Protein AF-A0A3D4PVT7-F1 (afdb_monomer_lite)

Structure (mmCIF, N/CA/C/O backbone):
data_AF-A0A3D4PVT7-F1
#
_entry.id   AF-A0A3D4PVT7-F1
#
loop_
_atom_site.group_PDB
_atom_site.id
_atom_site.type_symbol
_atom_site.label_atom_id
_atom_site.label_alt_id
_atom_site.label_comp_id
_atom_site.label_asym_id
_atom_site.label_entity_id
_atom_site.label_seq_id
_atom_site.pdbx_PDB_ins_code
_atom_site.Cartn_x
_atom_site.Cartn_y
_atom_site.Cartn_z
_atom_site.occupancy
_atom_site.B_iso_or_equiv
_atom_site.auth_seq_id
_atom_site.auth_comp_id
_atom_site.auth_asym_id
_atom_site.auth_atom_id
_atom_site.pdbx_PDB_model_num
ATOM 1 N N . MET A 1 1 ? 23.061 1.555 -9.933 1.00 55.50 1 MET A N 1
ATOM 2 C CA . MET A 1 1 ? 21.774 1.132 -9.349 1.00 55.50 1 MET A CA 1
ATOM 3 C C . MET A 1 1 ? 21.153 0.178 -10.345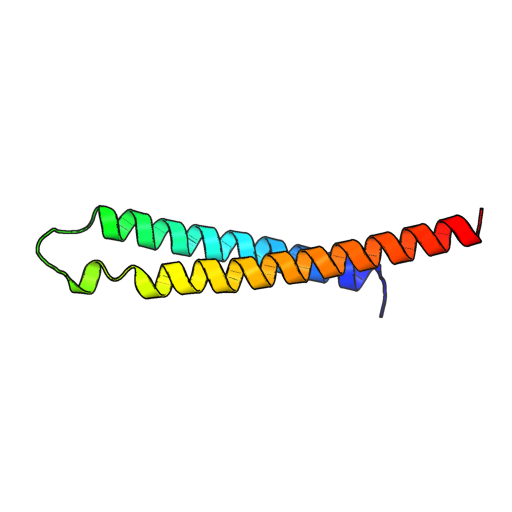 1.00 55.50 1 MET A C 1
ATOM 5 O O . MET A 1 1 ? 20.948 0.587 -11.478 1.00 55.50 1 MET A O 1
ATOM 9 N N . ASP A 1 2 ? 21.007 -1.092 -9.981 1.00 82.44 2 ASP A N 1
ATOM 10 C CA . ASP A 1 2 ? 20.470 -2.124 -10.873 1.00 82.44 2 ASP A CA 1
ATOM 11 C C . ASP A 1 2 ? 18.935 -2.102 -10.818 1.00 82.44 2 ASP A C 1
ATOM 13 O O . ASP A 1 2 ? 18.365 -1.984 -9.729 1.00 82.44 2 ASP A O 1
ATOM 17 N N . VAL A 1 3 ? 18.261 -2.204 -11.964 1.00 77.88 3 VAL A N 1
ATOM 18 C CA . VAL A 1 3 ? 16.792 -2.183 -12.040 1.00 77.88 3 VAL A CA 1
ATOM 19 C C . VAL A 1 3 ? 16.195 -3.345 -11.232 1.00 77.88 3 VAL A C 1
ATOM 21 O O . VAL A 1 3 ? 15.186 -3.179 -10.545 1.00 77.88 3 VAL A O 1
ATOM 24 N N . GLY A 1 4 ? 16.887 -4.490 -11.183 1.00 79.50 4 GLY A N 1
ATOM 25 C CA . GLY A 1 4 ? 16.496 -5.612 -10.325 1.00 79.50 4 GLY A CA 1
ATOM 26 C C . GLY A 1 4 ? 16.469 -5.252 -8.833 1.00 79.50 4 GLY A C 1
ATOM 27 O O . GLY A 1 4 ? 15.558 -5.650 -8.106 1.00 79.50 4 GLY A O 1
ATOM 28 N N . SER A 1 5 ? 17.414 -4.423 -8.376 1.00 84.69 5 SER A N 1
ATOM 29 C CA . SER A 1 5 ? 17.485 -3.996 -6.972 1.00 84.69 5 SER A CA 1
ATOM 30 C C . SER A 1 5 ? 16.342 -3.056 -6.570 1.00 84.69 5 SER A C 1
ATOM 32 O O . SER A 1 5 ? 15.837 -3.165 -5.453 1.00 84.69 5 SER A O 1
ATOM 34 N N . VAL A 1 6 ? 15.872 -2.184 -7.474 1.00 87.38 6 VAL A N 1
ATOM 35 C CA . VAL A 1 6 ? 14.757 -1.260 -7.187 1.00 87.38 6 VAL A CA 1
ATOM 36 C C . VAL A 1 6 ? 13.395 -1.949 -7.243 1.00 87.38 6 VAL A C 1
ATOM 38 O O . VAL A 1 6 ? 12.533 -1.628 -6.427 1.00 87.38 6 VAL A O 1
ATOM 41 N N . VAL A 1 7 ? 13.212 -2.941 -8.125 1.00 91.44 7 VAL A N 1
ATOM 42 C CA . VAL A 1 7 ? 12.003 -3.786 -8.142 1.00 91.44 7 VAL A CA 1
ATOM 43 C C . VAL A 1 7 ? 11.898 -4.577 -6.845 1.00 91.44 7 VAL A C 1
ATOM 45 O O . VAL A 1 7 ? 10.852 -4.561 -6.197 1.00 91.44 7 VAL A O 1
ATOM 48 N N . ASN A 1 8 ? 12.995 -5.211 -6.420 1.00 92.06 8 ASN A N 1
ATOM 49 C CA . ASN A 1 8 ? 13.030 -5.949 -5.163 1.00 92.06 8 ASN A CA 1
ATOM 50 C C . ASN A 1 8 ? 12.724 -5.036 -3.964 1.00 92.06 8 ASN A C 1
ATOM 52 O O . ASN A 1 8 ? 11.911 -5.379 -3.110 1.00 92.06 8 ASN A O 1
ATOM 56 N N . GLN A 1 9 ? 13.307 -3.834 -3.932 1.00 91.69 9 GLN A N 1
ATOM 57 C CA . GLN A 1 9 ? 13.044 -2.865 -2.867 1.00 91.69 9 GLN A CA 1
ATOM 58 C C . GLN A 1 9 ? 11.588 -2.372 -2.864 1.00 91.69 9 GLN A C 1
ATOM 60 O O . GLN A 1 9 ? 10.993 -2.213 -1.796 1.00 91.69 9 GLN A O 1
ATOM 65 N N . GLY A 1 10 ? 11.000 -2.155 -4.044 1.00 92.62 10 GLY A N 1
ATOM 66 C CA . GLY A 1 10 ? 9.584 -1.825 -4.189 1.00 92.62 10 GLY A CA 1
ATOM 67 C C . GLY A 1 10 ? 8.686 -2.949 -3.671 1.00 92.62 10 GLY A C 1
ATOM 68 O O . GLY A 1 10 ? 7.788 -2.703 -2.869 1.00 92.62 10 GLY A O 1
ATOM 69 N N . LEU A 1 11 ? 8.984 -4.200 -4.024 1.00 93.81 11 LEU A N 1
ATOM 70 C CA . LEU A 1 11 ? 8.228 -5.354 -3.542 1.00 93.81 11 LEU A CA 1
ATOM 71 C C . LEU A 1 11 ? 8.320 -5.514 -2.016 1.00 93.81 11 LEU A C 1
ATOM 73 O O . LEU A 1 11 ? 7.298 -5.720 -1.361 1.00 93.81 11 LEU A O 1
ATOM 77 N N . ILE A 1 12 ? 9.513 -5.352 -1.435 1.00 95.38 12 ILE A N 1
ATOM 78 C CA . ILE A 1 12 ? 9.714 -5.361 0.024 1.00 95.38 12 ILE A CA 1
ATOM 79 C C . ILE A 1 12 ? 8.884 -4.255 0.687 1.00 95.38 12 ILE A C 1
ATOM 81 O O . ILE A 1 12 ? 8.230 -4.496 1.705 1.00 95.38 12 ILE A O 1
ATOM 85 N N . GLY A 1 13 ? 8.876 -3.052 0.105 1.00 94.25 13 GLY A N 1
ATOM 86 C CA . GLY A 1 13 ? 8.054 -1.938 0.574 1.00 94.25 13 GLY A CA 1
ATOM 87 C C . GLY A 1 13 ? 6.567 -2.287 0.579 1.00 94.25 13 GLY A C 1
ATOM 88 O O . GLY A 1 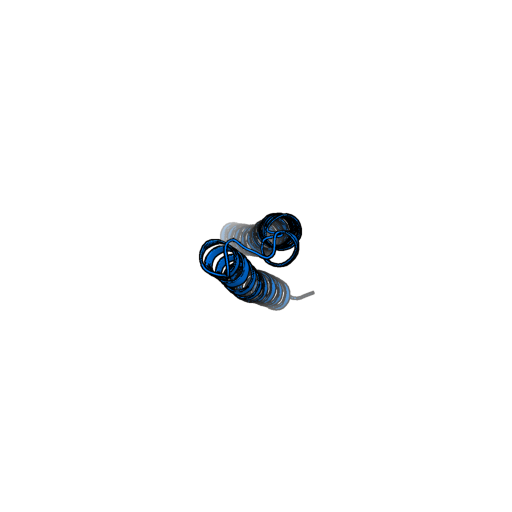13 ? 5.903 -2.123 1.599 1.00 94.25 13 GLY A O 1
ATOM 89 N N . MET A 1 14 ? 6.061 -2.869 -0.509 1.00 96.00 14 MET A N 1
ATOM 90 C CA . MET A 1 14 ? 4.669 -3.316 -0.616 1.00 96.00 14 MET A CA 1
ATOM 91 C C . MET A 1 14 ? 4.314 -4.398 0.415 1.00 96.00 14 MET A C 1
ATOM 93 O O . MET A 1 14 ? 3.271 -4.308 1.063 1.00 96.00 14 MET A O 1
ATOM 97 N N . GLN A 1 15 ? 5.175 -5.403 0.602 1.00 96.06 15 GLN A N 1
ATOM 98 C CA . GLN A 1 15 ? 4.956 -6.488 1.567 1.00 96.06 15 GLN A CA 1
ATOM 99 C C . GLN A 1 15 ? 4.936 -5.976 3.010 1.00 96.06 15 GLN A C 1
ATOM 101 O O . GLN A 1 15 ? 4.025 -6.296 3.779 1.00 96.06 15 GLN A O 1
ATOM 106 N N . LYS A 1 16 ? 5.908 -5.130 3.373 1.00 96.19 16 LYS A N 1
ATOM 107 C CA . LYS A 1 16 ? 5.945 -4.474 4.684 1.00 96.19 16 LYS A CA 1
ATOM 108 C C . LYS A 1 16 ? 4.697 -3.618 4.892 1.00 96.19 16 LYS A C 1
ATOM 110 O O . LYS A 1 16 ? 4.110 -3.634 5.974 1.00 96.19 16 LYS A O 1
ATOM 115 N N . SER A 1 17 ? 4.263 -2.928 3.839 1.00 95.25 17 SER A N 1
ATOM 116 C CA . SER A 1 17 ? 3.045 -2.136 3.859 1.00 95.25 17 SER A CA 1
ATOM 117 C C . SER A 1 17 ? 1.794 -2.940 4.133 1.00 95.25 17 SER A C 1
ATOM 119 O O . SER A 1 17 ? 1.021 -2.596 5.026 1.00 95.25 17 SER A O 1
ATOM 121 N N . GLN A 1 18 ? 1.630 -4.054 3.437 1.00 96.31 18 GLN A N 1
ATOM 122 C CA . GLN A 1 18 ? 0.509 -4.950 3.662 1.00 96.31 18 GLN A CA 1
ATOM 123 C C . GLN A 1 18 ? 0.491 -5.490 5.101 1.00 96.31 18 GLN A C 1
ATOM 125 O O . GLN A 1 18 ? -0.552 -5.452 5.748 1.00 96.31 18 GLN A O 1
ATOM 130 N N . SER A 1 19 ? 1.637 -5.928 5.630 1.00 97.19 19 SER A N 1
ATOM 131 C CA . SER A 1 19 ? 1.726 -6.468 6.994 1.00 97.19 19 SER A CA 1
ATOM 132 C C . SER A 1 19 ? 1.310 -5.444 8.062 1.00 97.19 19 SER A C 1
ATOM 134 O O . SER A 1 19 ? 0.454 -5.730 8.901 1.00 97.19 19 SER A O 1
ATOM 136 N N . SER A 1 20 ? 1.827 -4.212 7.995 1.00 95.62 20 SER A N 1
ATOM 137 C CA . SER A 1 20 ? 1.452 -3.159 8.953 1.00 95.62 20 SER A CA 1
ATOM 138 C C . SER A 1 20 ? -0.004 -2.698 8.799 1.00 95.62 20 SER A C 1
ATOM 140 O O . SER A 1 20 ? -0.652 -2.384 9.801 1.00 95.62 20 SER A O 1
ATOM 142 N N . MET A 1 21 ? -0.548 -2.695 7.574 1.00 96.38 21 MET A N 1
ATOM 143 C CA . MET A 1 21 ? -1.976 -2.439 7.348 1.00 96.38 21 MET A CA 1
ATOM 144 C C . MET A 1 21 ? -2.849 -3.517 7.997 1.00 96.38 21 MET A C 1
ATOM 146 O O . MET A 1 21 ? -3.823 -3.179 8.663 1.00 96.38 21 MET A O 1
ATOM 150 N N . LEU A 1 22 ? -2.485 -4.798 7.866 1.00 96.19 22 LEU A N 1
ATOM 151 C CA . LEU A 1 22 ? -3.206 -5.905 8.504 1.00 96.19 22 LEU A CA 1
ATOM 152 C C . LEU A 1 22 ? -3.165 -5.806 10.032 1.00 96.19 22 LEU A C 1
ATOM 154 O O . LEU A 1 22 ? -4.192 -5.991 10.681 1.00 96.19 22 LEU A O 1
ATOM 158 N N . GLN A 1 23 ? -2.013 -5.462 10.608 1.00 95.31 23 GLN A N 1
ATOM 159 C CA . GLN A 1 23 ? -1.886 -5.246 12.050 1.00 95.31 23 GLN A CA 1
ATOM 160 C C . GLN A 1 23 ? -2.779 -4.094 12.536 1.00 95.31 23 GLN A C 1
ATOM 162 O O . GLN A 1 23 ? -3.490 -4.235 13.529 1.00 95.31 23 GLN A O 1
ATOM 167 N N . SER A 1 24 ? -2.797 -2.976 11.809 1.00 94.69 24 SER A N 1
ATOM 168 C CA . SER A 1 24 ? -3.640 -1.821 12.148 1.00 94.69 24 SER A CA 1
ATOM 169 C C . SER A 1 24 ? -5.131 -2.143 11.991 1.00 94.69 24 SER A C 1
ATOM 171 O O . SER A 1 24 ? -5.949 -1.758 12.822 1.00 94.69 24 SER A O 1
ATOM 173 N N . ALA A 1 25 ? -5.498 -2.923 10.970 1.00 92.88 25 ALA A N 1
ATOM 174 C CA . ALA A 1 25 ? -6.864 -3.403 10.789 1.00 92.88 25 ALA A CA 1
ATOM 175 C C . ALA A 1 25 ? -7.311 -4.315 11.944 1.00 92.88 25 ALA A C 1
ATOM 177 O O . ALA A 1 25 ? -8.445 -4.209 12.408 1.00 92.88 25 ALA A O 1
ATOM 178 N N . GLN A 1 26 ? -6.418 -5.172 12.453 1.00 92.00 26 GLN A N 1
ATOM 179 C CA . GLN A 1 26 ? -6.691 -5.993 13.636 1.00 92.00 26 GLN A CA 1
ATOM 180 C C . GLN A 1 26 ? -6.897 -5.137 14.890 1.00 92.00 26 GLN A C 1
ATOM 182 O O . GLN A 1 26 ? -7.813 -5.424 15.655 1.00 92.00 26 GLN A O 1
ATOM 187 N N . GLN A 1 27 ? -6.105 -4.077 15.083 1.00 89.44 27 GLN A N 1
ATOM 188 C CA . GLN A 1 27 ? -6.289 -3.134 16.195 1.00 89.44 27 GLN A CA 1
ATOM 189 C C . GLN A 1 27 ? -7.666 -2.454 16.136 1.00 89.44 27 GLN A C 1
ATOM 191 O O . GLN A 1 27 ? -8.360 -2.397 17.147 1.00 89.44 27 GLN A O 1
ATOM 196 N N . ILE A 1 28 ? -8.111 -2.029 14.948 1.00 88.81 28 ILE A N 1
ATOM 197 C CA . ILE A 1 28 ? -9.455 -1.454 14.750 1.00 88.81 28 ILE A CA 1
ATOM 198 C C . ILE A 1 28 ? -10.547 -2.484 15.055 1.00 88.81 28 ILE A C 1
ATOM 200 O O . ILE A 1 28 ? -11.512 -2.178 15.754 1.00 88.81 28 ILE A O 1
ATOM 204 N N . ALA A 1 29 ? -10.401 -3.714 14.555 1.00 88.62 29 ALA A N 1
ATOM 205 C CA . ALA A 1 29 ? -11.362 -4.781 14.821 1.00 88.62 29 ALA A CA 1
ATOM 206 C C . ALA A 1 29 ? -11.467 -5.081 16.327 1.00 88.62 29 ALA A C 1
ATOM 208 O O . ALA A 1 29 ? -12.570 -5.233 16.846 1.00 88.62 29 ALA A O 1
ATOM 209 N N . GLN A 1 30 ? -10.337 -5.101 17.038 1.00 85.12 30 GLN A N 1
ATOM 210 C CA . GLN A 1 30 ? -10.287 -5.324 18.485 1.00 85.12 30 GLN A CA 1
ATOM 211 C C . GLN A 1 30 ? -10.908 -4.169 19.277 1.00 85.12 30 GLN A C 1
ATOM 213 O O . GLN A 1 30 ? -11.663 -4.433 20.216 1.00 85.12 30 GLN A O 1
ATOM 218 N N . ALA A 1 31 ? -10.672 -2.918 18.870 1.00 82.06 31 ALA A N 1
ATOM 219 C CA . ALA A 1 31 ? -11.325 -1.738 19.441 1.00 82.06 31 ALA A CA 1
ATOM 220 C C . ALA A 1 31 ? -12.857 -1.798 19.285 1.00 82.06 31 ALA A C 1
ATOM 222 O O . ALA A 1 31 ? -13.599 -1.431 20.184 1.00 82.06 31 ALA A O 1
ATOM 223 N N . GLY A 1 32 ? -13.372 -2.364 18.189 1.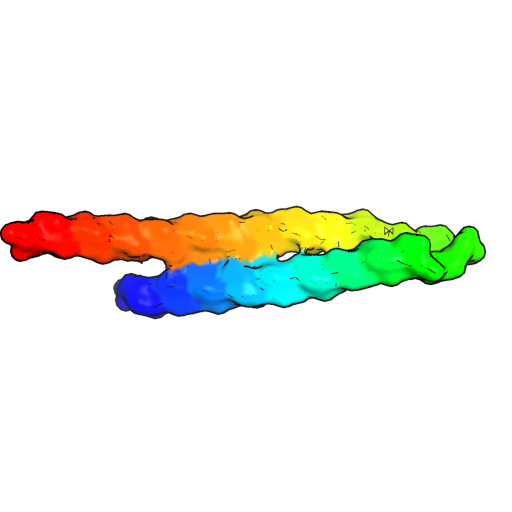00 71.75 32 GLY A N 1
ATOM 224 C CA . GLY A 1 32 ? -14.814 -2.608 18.044 1.00 71.75 32 GLY A CA 1
ATOM 225 C C . GLY A 1 32 ? -15.386 -3.658 19.013 1.00 71.75 32 GLY A C 1
ATOM 226 O O . GLY A 1 32 ? -16.596 -3.694 19.234 1.00 71.75 32 GLY A O 1
ATOM 227 N N . THR A 1 33 ? -14.536 -4.516 19.589 1.00 74.56 33 THR A N 1
ATOM 228 C CA . THR A 1 33 ? -14.938 -5.654 20.441 1.00 74.56 33 THR A CA 1
ATOM 229 C C . THR A 1 33 ? -14.617 -5.480 21.929 1.00 74.56 33 THR A C 1
ATOM 231 O O . THR A 1 33 ? -15.187 -6.197 22.754 1.00 74.56 33 THR A O 1
ATOM 234 N N . THR A 1 34 ? -13.734 -4.545 22.299 1.00 61.97 34 THR A N 1
ATOM 235 C CA . THR A 1 34 ? -13.215 -4.414 23.670 1.00 61.97 34 THR A CA 1
ATOM 236 C C . THR A 1 34 ? -14.016 -3.380 24.468 1.00 61.97 34 THR A C 1
ATOM 238 O O . THR A 1 34 ? -14.058 -2.204 24.141 1.00 61.97 34 THR A O 1
ATOM 241 N N . GLN A 1 35 ? -14.696 -3.875 25.508 1.00 59.19 35 GLN A N 1
ATOM 242 C CA . GLN A 1 35 ? -15.369 -3.182 26.618 1.00 59.19 35 GLN A CA 1
ATOM 243 C C . GLN A 1 35 ? -15.939 -1.770 26.375 1.00 59.19 35 GLN A C 1
ATOM 245 O O . GLN A 1 35 ? -15.247 -0.754 26.374 1.00 59.19 35 GLN A O 1
ATOM 250 N N . ARG A 1 36 ? -17.279 -1.729 26.377 1.00 58.62 36 ARG A N 1
ATOM 251 C CA . ARG A 1 36 ? -18.163 -0.550 26.418 1.00 58.62 36 ARG A CA 1
ATOM 252 C C . ARG A 1 36 ? -17.815 0.475 27.525 1.00 58.62 36 ARG A C 1
ATOM 254 O O . ARG A 1 36 ? -18.276 1.607 27.442 1.00 58.62 36 ARG A O 1
ATOM 261 N N . ASP A 1 37 ? -16.978 0.097 28.495 1.00 62.75 37 ASP A N 1
ATOM 262 C CA . ASP A 1 37 ? -16.649 0.870 29.698 1.00 62.75 37 ASP A CA 1
ATOM 263 C C . ASP A 1 37 ? -15.265 1.557 29.678 1.00 62.75 37 ASP A C 1
ATOM 265 O O . ASP A 1 37 ? -14.916 2.223 30.651 1.00 62.75 37 ASP A O 1
ATOM 269 N N . ASN A 1 38 ? -14.468 1.448 28.599 1.00 66.06 38 ASN A N 1
ATOM 270 C CA . ASN A 1 38 ? -13.195 2.182 28.486 1.00 66.06 38 ASN A CA 1
ATOM 271 C C . ASN A 1 38 ? -13.040 2.930 27.142 1.00 66.06 38 ASN A C 1
ATOM 273 O O . ASN A 1 38 ? -12.481 2.389 26.188 1.00 66.06 38 ASN A O 1
ATOM 277 N N . PRO A 1 39 ? -13.478 4.200 27.058 1.00 61.94 39 PRO A N 1
ATOM 278 C CA . PRO A 1 39 ? -13.410 5.009 25.838 1.00 61.94 39 PRO A CA 1
ATOM 279 C C . PRO A 1 39 ? -11.992 5.188 25.276 1.00 61.94 39 PRO A C 1
ATOM 281 O O . PRO A 1 39 ? -11.837 5.309 24.066 1.00 61.94 39 PRO A O 1
ATOM 284 N N . GLN A 1 40 ? -10.958 5.174 26.128 1.00 64.00 40 GLN A N 1
ATOM 285 C CA . GLN A 1 40 ? -9.559 5.301 25.695 1.00 64.00 40 GLN A CA 1
ATOM 286 C 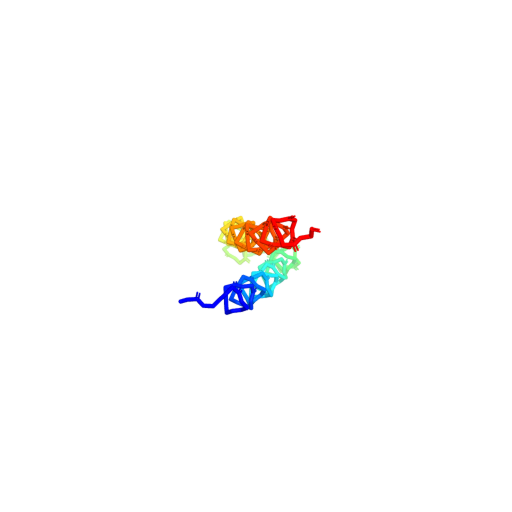C . GLN A 1 40 ? -9.008 4.013 25.065 1.00 64.00 40 GLN A C 1
ATOM 288 O O . GLN A 1 40 ? -8.072 4.083 24.278 1.00 64.00 40 GLN A O 1
ATOM 293 N N . ALA A 1 41 ? -9.589 2.845 25.368 1.00 60.44 41 ALA A N 1
ATOM 294 C CA . ALA A 1 41 ? -9.219 1.577 24.731 1.00 60.44 41 ALA A CA 1
ATOM 295 C C . ALA A 1 41 ? -9.812 1.420 23.317 1.00 60.44 41 ALA A C 1
ATOM 297 O O . ALA A 1 41 ? -9.434 0.502 22.593 1.00 60.44 41 ALA A O 1
ATOM 298 N N . ASN A 1 42 ? -10.709 2.331 22.923 1.00 66.00 42 ASN A N 1
ATOM 299 C C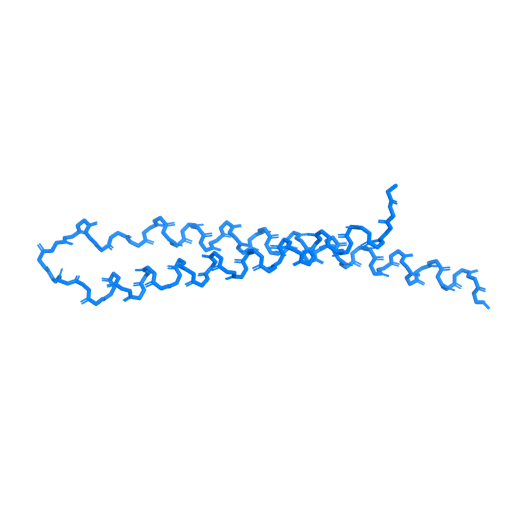A . ASN A 1 42 ? -11.397 2.336 21.633 1.00 66.00 42 ASN A CA 1
ATOM 300 C C . ASN A 1 42 ? -10.879 3.428 20.686 1.00 66.00 42 ASN A C 1
ATOM 302 O O . ASN A 1 42 ? -11.567 3.786 19.727 1.00 66.00 42 ASN A O 1
ATOM 306 N N . ASP A 1 43 ? -9.687 3.976 20.946 1.00 80.19 43 ASP A N 1
ATOM 307 C CA . ASP A 1 43 ? -9.078 4.945 20.039 1.00 80.19 43 ASP A CA 1
ATOM 308 C C . ASP A 1 43 ? -8.629 4.257 18.742 1.00 80.19 43 ASP A C 1
ATOM 310 O O . ASP A 1 43 ? -7.617 3.558 18.675 1.00 80.19 43 ASP A O 1
ATOM 314 N N . ILE A 1 44 ? -9.430 4.450 17.697 1.00 87.69 44 ILE A N 1
ATOM 315 C CA . ILE A 1 44 ? -9.162 3.953 16.347 1.00 87.69 44 ILE A CA 1
ATOM 316 C C . ILE A 1 44 ? -8.462 4.993 15.465 1.00 87.69 44 ILE A C 1
ATOM 318 O O . ILE A 1 44 ? -8.147 4.685 14.315 1.00 87.69 44 ILE A O 1
ATOM 322 N N . ALA A 1 45 ? -8.221 6.217 15.947 1.00 90.06 45 ALA A N 1
ATOM 323 C CA . ALA A 1 45 ? -7.655 7.279 15.120 1.00 90.06 45 ALA A CA 1
ATOM 324 C C . ALA A 1 45 ? -6.224 6.943 14.682 1.00 90.06 45 ALA A C 1
ATOM 326 O O . ALA A 1 45 ? -5.916 6.998 13.491 1.00 90.06 45 ALA A O 1
ATOM 327 N N . GLU A 1 46 ? -5.369 6.528 15.618 1.00 91.06 46 GLU A N 1
ATOM 328 C CA . GLU A 1 46 ? -3.988 6.131 15.331 1.00 91.06 46 GLU A CA 1
ATOM 329 C C . GLU A 1 46 ? -3.890 4.973 14.317 1.00 91.06 46 GLU A C 1
ATOM 331 O O . GLU A 1 46 ? -3.220 5.148 13.291 1.00 91.06 46 GLU A O 1
ATOM 336 N N . PRO A 1 47 ? -4.581 3.825 14.492 1.00 92.50 47 PRO A N 1
ATOM 337 C CA . PRO A 1 47 ? -4.510 2.750 13.507 1.00 92.50 47 PRO A CA 1
ATOM 338 C C . PRO A 1 47 ? -5.130 3.131 12.153 1.00 92.50 47 PRO A C 1
ATOM 340 O O . PRO A 1 47 ? -4.636 2.681 11.120 1.00 92.50 47 PRO A O 1
ATOM 343 N N . LEU A 1 48 ? -6.149 3.999 12.104 1.00 93.38 48 LEU A N 1
ATOM 344 C CA . LEU A 1 48 ? -6.684 4.517 10.834 1.00 93.38 48 LEU A CA 1
ATOM 345 C C . LEU A 1 48 ? -5.667 5.393 10.090 1.00 93.38 48 LEU A C 1
ATOM 347 O O . LEU A 1 48 ? -5.485 5.245 8.877 1.00 93.38 48 LEU A O 1
ATOM 351 N N . ILE A 1 49 ? -4.980 6.284 10.808 1.00 95.50 49 ILE A N 1
ATOM 352 C CA . ILE A 1 49 ? -3.908 7.117 10.249 1.00 95.50 49 ILE A CA 1
ATOM 353 C C . ILE A 1 49 ? -2.769 6.227 9.745 1.00 95.50 49 ILE A C 1
ATOM 355 O O . ILE A 1 49 ? -2.274 6.438 8.636 1.00 95.50 49 ILE A O 1
ATOM 359 N N . ASN A 1 50 ? -2.403 5.195 10.509 1.00 95.81 50 ASN A N 1
ATOM 360 C CA . ASN A 1 50 ? -1.372 4.240 10.118 1.00 95.81 50 ASN A CA 1
ATOM 361 C C . ASN A 1 50 ? -1.746 3.489 8.829 1.00 95.81 50 ASN A C 1
ATOM 363 O O . ASN A 1 50 ? -0.942 3.434 7.900 1.00 95.81 50 ASN A O 1
ATOM 367 N N . ILE A 1 51 ? -2.989 3.000 8.702 1.00 96.62 51 ILE A N 1
ATOM 368 C CA . ILE A 1 51 ? -3.472 2.388 7.449 1.00 96.62 51 ILE A CA 1
ATOM 369 C C . ILE A 1 51 ? -3.314 3.358 6.278 1.00 96.62 51 ILE A C 1
ATOM 371 O O . ILE A 1 51 ? -2.831 2.963 5.214 1.00 96.62 51 ILE A O 1
ATOM 375 N N . LYS A 1 52 ? -3.687 4.632 6.452 1.00 96.94 52 LYS A N 1
ATOM 376 C CA . LYS A 1 52 ? -3.592 5.618 5.372 1.00 96.94 52 LYS A CA 1
ATOM 377 C C . LYS A 1 52 ? -2.145 5.908 4.975 1.00 96.94 52 LYS A C 1
ATOM 379 O O . LYS A 1 52 ? -1.841 5.925 3.780 1.00 96.94 52 LYS A O 1
ATOM 384 N N . ALA A 1 53 ? -1.266 6.107 5.953 1.00 97.06 53 ALA A N 1
ATOM 385 C CA . ALA A 1 53 ? 0.159 6.309 5.717 1.00 97.06 53 ALA A CA 1
ATOM 386 C C . ALA A 1 53 ? 0.762 5.103 4.984 1.00 97.06 53 ALA A C 1
ATOM 388 O O . ALA A 1 53 ? 1.457 5.254 3.980 1.00 97.06 53 ALA A O 1
ATOM 389 N N . GLN A 1 54 ? 0.420 3.895 5.423 1.00 97.19 54 GLN A N 1
ATOM 390 C CA . GLN A 1 54 ? 0.980 2.678 4.865 1.00 97.19 54 GLN A CA 1
ATOM 391 C C . GLN A 1 54 ? 0.421 2.334 3.477 1.00 97.19 54 GLN A C 1
ATOM 393 O O . GLN A 1 54 ? 1.153 1.821 2.629 1.00 97.19 54 GLN A O 1
ATOM 398 N N . SER A 1 55 ? -0.832 2.698 3.193 1.00 96.62 55 SER A N 1
ATOM 399 C CA . SER A 1 55 ? -1.393 2.692 1.837 1.00 96.62 55 SER A CA 1
ATOM 400 C C . SER A 1 55 ? -0.606 3.618 0.905 1.00 96.62 55 SER A C 1
ATOM 402 O O . SER A 1 55 ? -0.269 3.217 -0.204 1.00 96.62 55 SER A O 1
ATOM 404 N N . GLN A 1 56 ? -0.225 4.815 1.358 1.00 97.12 56 GLN A N 1
ATOM 405 C CA . GLN A 1 56 ? 0.594 5.723 0.552 1.00 97.12 56 GLN A CA 1
ATOM 406 C C . GLN A 1 56 ? 2.003 5.164 0.295 1.00 97.12 56 GLN A C 1
ATOM 408 O O . GLN A 1 56 ? 2.537 5.320 -0.808 1.00 97.12 56 GLN A O 1
ATOM 413 N N . VAL A 1 57 ? 2.608 4.498 1.285 1.00 96.00 57 VAL A N 1
ATOM 414 C CA . VAL A 1 57 ? 3.894 3.801 1.109 1.00 96.00 57 VAL A CA 1
ATOM 415 C C . VAL A 1 57 ? 3.749 2.668 0.095 1.00 96.00 57 VAL A C 1
ATOM 417 O O . VAL A 1 57 ? 4.569 2.567 -0.813 1.00 96.00 57 VAL A O 1
ATOM 420 N N . PHE A 1 58 ? 2.687 1.864 0.197 1.00 97.12 58 PHE A N 1
ATOM 421 C CA . PHE A 1 58 ? 2.386 0.805 -0.767 1.00 97.12 58 PHE A CA 1
ATOM 422 C C . PHE A 1 58 ? 2.265 1.349 -2.195 1.00 97.12 58 PHE A C 1
ATOM 424 O O . PHE A 1 58 ? 2.949 0.859 -3.091 1.00 97.12 58 PHE A O 1
ATOM 431 N N . ASP A 1 59 ? 1.463 2.396 -2.399 1.00 97.12 59 ASP A N 1
ATOM 432 C CA . ASP A 1 59 ? 1.254 3.007 -3.716 1.00 97.12 59 ASP A CA 1
ATOM 433 C C . ASP A 1 59 ? 2.553 3.580 -4.289 1.00 97.12 59 ASP A C 1
ATOM 435 O O . ASP A 1 59 ? 2.824 3.485 -5.488 1.00 97.12 59 ASP A O 1
ATOM 439 N N . SER A 1 60 ? 3.385 4.172 -3.432 1.00 96.31 60 SER A N 1
ATOM 440 C CA . SER A 1 60 ? 4.690 4.706 -3.827 1.00 96.31 60 SER A CA 1
ATOM 441 C C . SER A 1 60 ? 5.641 3.587 -4.247 1.00 96.31 60 SER A C 1
ATOM 443 O O . SER A 1 60 ? 6.288 3.687 -5.288 1.00 96.31 60 SER A O 1
ATOM 445 N N . SER A 1 61 ? 5.686 2.490 -3.491 1.00 94.88 61 SER A N 1
ATOM 446 C CA . SER A 1 61 ? 6.456 1.301 -3.852 1.00 94.88 61 SER A CA 1
ATOM 447 C C . SER A 1 61 ? 5.957 0.655 -5.149 1.00 94.88 61 SER A C 1
ATOM 449 O O . SER A 1 61 ? 6.771 0.295 -5.996 1.00 94.88 61 SER A O 1
ATOM 451 N N . ALA A 1 62 ? 4.640 0.591 -5.359 1.00 96.38 62 ALA A N 1
ATOM 452 C CA . ALA A 1 62 ? 4.045 0.101 -6.599 1.00 96.38 62 ALA A CA 1
ATOM 453 C C . ALA A 1 62 ? 4.431 0.974 -7.806 1.00 96.38 62 ALA A C 1
ATOM 455 O O . ALA A 1 62 ? 4.751 0.447 -8.870 1.00 96.38 62 ALA A O 1
ATOM 456 N N . LYS A 1 63 ? 4.482 2.304 -7.642 1.00 95.94 63 LYS A N 1
ATOM 457 C CA . LYS A 1 63 ? 4.983 3.220 -8.683 1.00 95.94 63 LYS A CA 1
ATOM 458 C C . LYS A 1 63 ? 6.451 2.973 -9.025 1.00 95.94 63 LYS A C 1
ATOM 460 O O . LYS A 1 63 ? 6.798 3.045 -10.197 1.00 95.94 63 LYS A O 1
ATOM 465 N N . VAL A 1 64 ? 7.301 2.665 -8.041 1.00 94.38 64 VAL A N 1
ATOM 466 C CA . VAL A 1 64 ? 8.715 2.326 -8.289 1.00 94.38 64 VAL A CA 1
ATOM 467 C C . VAL A 1 64 ? 8.830 1.045 -9.110 1.00 94.38 64 VAL A C 1
ATOM 469 O O . VAL A 1 64 ? 9.557 1.028 -10.100 1.00 94.38 64 VAL A O 1
ATOM 472 N N . VAL A 1 65 ? 8.086 -0.004 -8.742 1.00 94.12 65 VAL A N 1
ATOM 473 C CA . VAL A 1 65 ? 8.055 -1.263 -9.507 1.00 94.12 65 VAL A CA 1
ATOM 474 C C . VAL A 1 65 ? 7.553 -1.017 -10.929 1.00 94.12 65 VAL A C 1
ATOM 476 O O . VAL A 1 65 ? 8.164 -1.494 -11.878 1.00 94.12 65 VAL A O 1
ATOM 479 N N . LYS A 1 66 ? 6.491 -0.220 -11.089 1.00 94.88 66 LYS A N 1
ATOM 480 C CA 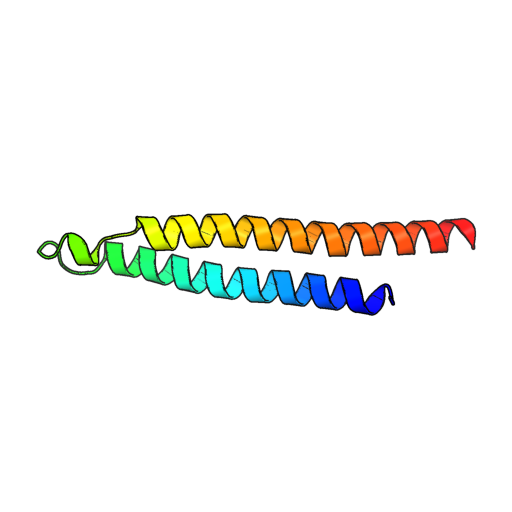. LYS A 1 66 ? 5.942 0.132 -12.401 1.00 94.88 66 LYS A CA 1
ATOM 481 C C . LYS A 1 66 ? 6.940 0.905 -13.267 1.00 94.88 66 LYS A C 1
ATOM 483 O O . LYS A 1 66 ? 7.125 0.557 -14.423 1.00 94.88 66 LYS A O 1
ATOM 488 N N . ALA A 1 67 ? 7.598 1.924 -12.717 1.00 94.06 67 ALA A N 1
ATOM 489 C CA . ALA A 1 67 ? 8.602 2.685 -13.457 1.00 94.06 67 ALA A CA 1
ATOM 490 C C . ALA A 1 67 ? 9.779 1.793 -13.876 1.00 94.06 67 ALA A C 1
ATOM 492 O O . ALA A 1 67 ? 10.263 1.894 -14.998 1.00 94.06 67 ALA A O 1
ATOM 493 N N . ALA A 1 68 ? 10.216 0.889 -12.996 1.00 91.25 68 ALA A N 1
ATOM 494 C CA . ALA A 1 68 ? 11.235 -0.097 -13.330 1.00 91.25 68 ALA A CA 1
ATOM 495 C C . ALA A 1 68 ? 10.788 -1.020 -14.482 1.00 91.25 68 ALA A C 1
ATOM 497 O O . ALA A 1 68 ? 11.550 -1.212 -15.428 1.00 91.25 68 ALA A O 1
ATOM 498 N N . ASP A 1 69 ? 9.552 -1.521 -14.449 1.00 91.50 69 ASP A N 1
ATOM 499 C CA . ASP A 1 69 ? 8.972 -2.344 -15.518 1.00 91.50 69 ASP A CA 1
ATOM 500 C C . ASP A 1 69 ? 8.902 -1.589 -16.859 1.00 91.50 69 ASP A C 1
ATOM 502 O O . ASP A 1 69 ? 9.397 -2.074 -17.874 1.00 91.50 69 ASP A O 1
ATOM 506 N N . GLU A 1 70 ? 8.415 -0.344 -16.857 1.00 92.94 70 GLU A N 1
ATOM 507 C CA . GLU A 1 70 ? 8.373 0.521 -18.046 1.00 92.94 70 GLU A CA 1
ATOM 508 C C . GLU A 1 70 ? 9.778 0.795 -18.614 1.00 92.94 70 GLU A C 1
ATOM 510 O O . GLU A 1 70 ? 9.983 0.764 -19.831 1.00 92.94 70 GLU A O 1
ATOM 515 N N . THR A 1 71 ? 10.785 1.016 -17.758 1.00 90.12 71 THR A N 1
ATOM 516 C CA . THR A 1 71 ? 12.175 1.183 -18.221 1.00 90.12 71 THR A CA 1
ATOM 517 C C . THR A 1 71 ? 12.747 -0.091 -18.841 1.00 90.12 71 THR A C 1
ATOM 519 O O . THR A 1 71 ? 13.465 -0.011 -19.833 1.00 90.12 71 THR A O 1
ATOM 522 N N . ILE A 1 72 ? 12.411 -1.273 -18.316 1.00 88.88 72 ILE A N 1
ATOM 523 C CA . ILE A 1 72 ? 12.815 -2.545 -18.932 1.00 88.88 72 ILE A CA 1
ATOM 524 C C . ILE A 1 72 ? 12.102 -2.724 -20.273 1.00 88.88 72 ILE A C 1
ATOM 526 O O . ILE A 1 72 ? 12.756 -3.044 -21.263 1.00 88.88 72 ILE A O 1
ATOM 530 N N . GLY A 1 73 ? 10.792 -2.475 -20.327 1.00 90.56 73 GLY A N 1
ATOM 531 C CA . GLY A 1 73 ? 9.998 -2.586 -21.549 1.00 90.56 73 GLY A CA 1
ATOM 532 C C . GLY A 1 73 ? 10.517 -1.681 -22.667 1.00 90.56 73 GLY A C 1
ATOM 533 O O . GLY A 1 73 ? 10.732 -2.145 -23.782 1.00 90.56 73 GLY A O 1
ATOM 534 N N . THR A 1 74 ? 10.818 -0.418 -22.356 1.00 91.31 74 THR A N 1
ATOM 535 C CA . THR A 1 74 ? 11.402 0.523 -23.331 1.00 91.31 74 THR A CA 1
ATOM 536 C C . THR A 1 74 ? 12.811 0.116 -23.776 1.00 91.31 74 THR A C 1
ATOM 538 O O . THR A 1 74 ? 13.139 0.249 -24.952 1.00 91.31 74 THR A O 1
ATOM 541 N N . LEU A 1 75 ? 13.647 -0.431 -22.883 1.00 87.44 75 LEU A N 1
ATOM 542 C CA . LEU A 1 75 ? 14.963 -0.967 -23.256 1.00 87.44 75 LEU A CA 1
ATOM 543 C C . LEU A 1 75 ? 14.873 -2.211 -24.151 1.00 87.44 75 LEU A C 1
ATOM 545 O O . LEU A 1 75 ? 15.762 -2.416 -24.978 1.00 87.44 75 LEU A O 1
ATOM 549 N N . LEU A 1 76 ? 13.847 -3.047 -23.971 1.00 86.56 76 LEU A N 1
ATOM 550 C CA . LEU A 1 76 ? 13.589 -4.202 -24.831 1.00 86.56 76 LEU A CA 1
ATOM 551 C C . LEU A 1 76 ? 13.104 -3.763 -26.216 1.00 86.56 76 LEU A C 1
ATOM 553 O O . LEU A 1 76 ? 13.617 -4.273 -27.205 1.00 86.56 76 LEU A O 1
ATOM 557 N N . ASP A 1 77 ? 12.194 -2.790 -26.281 1.00 89.19 77 ASP A N 1
ATOM 558 C CA . ASP A 1 77 ? 11.635 -2.268 -27.535 1.00 89.19 77 ASP A CA 1
ATOM 559 C C . ASP A 1 77 ? 12.708 -1.608 -28.421 1.00 89.19 77 ASP A C 1
ATOM 561 O O . ASP A 1 77 ? 12.758 -1.840 -29.620 1.00 89.19 77 ASP A O 1
ATOM 565 N N . ILE A 1 78 ? 13.659 -0.868 -27.831 1.00 81.81 78 ILE A N 1
ATOM 566 C CA . ILE A 1 78 ? 14.791 -0.267 -28.572 1.00 81.81 78 ILE A CA 1
ATOM 567 C C . ILE A 1 78 ? 15.743 -1.328 -29.160 1.00 81.81 78 ILE A C 1
ATOM 569 O O . ILE A 1 78 ? 16.465 -1.049 -30.117 1.00 81.81 78 ILE A O 1
ATOM 573 N N . ARG A 1 79 ? 15.820 -2.516 -28.549 1.00 65.88 79 ARG A N 1
ATOM 574 C CA . ARG A 1 79 ? 16.731 -3.594 -28.972 1.00 65.88 79 ARG A CA 1
ATOM 575 C C . ARG A 1 79 ? 16.097 -4.583 -29.957 1.00 65.88 79 ARG A C 1
ATOM 577 O O . ARG A 1 79 ? 16.851 -5.390 -30.503 1.00 65.88 79 ARG A O 1
ATOM 584 N N . ALA A 1 80 ? 14.772 -4.569 -30.109 1.00 60.00 80 ALA A N 1
ATOM 585 C CA . ALA A 1 80 ? 14.020 -5.408 -31.043 1.00 60.00 80 ALA A CA 1
ATOM 586 C C . ALA A 1 80 ? 14.110 -4.870 -32.481 1.00 60.00 80 ALA A C 1
ATOM 588 O O . ALA A 1 80 ? 14.092 -5.715 -33.405 1.00 60.00 80 ALA A O 1
#

Foldseek 3Di:
DDLVVLLVVLVVQLVVLVVLLVVLVVQQVVLVVDDPPDPVSNPSPVSVVSNVVSVVSNVVSVVSNVVSVVVVVVVVVVVD

pLDDT: mean 87.08, std 11.92, range [55.5, 97.19]

Radius of gyration: 18.79 Å; chains: 1; bounding box: 40×14×61 Å

Secondary structure (DSSP, 8-state):
--HHHHHHHHHHHHHHHHHHHHHHHHHHHHHTTS-TT-GGGG--HHHHHHHHHHHHHHHHHHHHHHHHHHHHHHHHHHH-

Sequence (80 aa):
MDVGSVVNQGLIGMQKSQSSMLQSAQQIAQAGTTQRDNPQANDIAEPLINIKAQSQVFDSSAKVVKAADETIGTLLDIRA